Protein AF-A0A7G2LS49-F1 (afdb_monomer)

Radius of gyration: 27.63 Å; Cα contacts (8 Å, |Δi|>4): 34; chains: 1; bounding box: 62×26×69 Å

Nearest PDB structures (foldseek):
  6zqe-assembly1_UK  TM=5.407E-01  e=4.175E+00  Saccharomyces cerevisiae S288C
  7ajt-assembly1_UK  TM=5.546E-01  e=9.449E+00  Saccharomyces cerevisiae S288C

pLDDT: mean 83.66, std 15.18, range [53.16, 97.75]

Solvent-accessible surface area (backbone atoms only — not comparable to full-atom values): 4558 Å² total; per-residue (Å²): 136,57,77,66,62,56,52,50,63,66,46,55,62,59,53,52,51,51,53,52,52,50,52,52,50,51,52,49,51,53,49,50,53,49,50,53,53,49,50,53,50,51,51,53,50,49,54,55,43,58,74,41,48,97,48,81,46,76,46,67,48,98,88,65,53,80,42,79,49,68,55,78,74,86,81,132

Foldseek 3Di:
DDPVVVVCVVCVPVVVVVVVVVVVVVVVVVVVVVVVVVVVVVVVVVVVLVVCAPHKDWDADPVRDIDIDHRDDDDD

Secondary structure (DSSP, 8-state):
--HHHHHHHHHHHHHHHHHHHHHHHHHHHHHHHHHHHHHHHHHHHHHHHHHHTT--EEEE-TT--EEEE-PPPPP-

Mean predicted aligned error: 11.78 Å

Structure (mmCIF, N/CA/C/O backbone):
data_AF-A0A7G2LS49-F1
#
_entry.id   AF-A0A7G2LS49-F1
#
loop_
_atom_site.group_PDB
_atom_site.id
_atom_site.type_symbol
_atom_site.label_atom_id
_atom_site.label_alt_id
_atom_site.label_comp_id
_atom_site.label_asym_id
_atom_site.label_entity_id
_atom_site.label_seq_id
_atom_site.pdbx_PDB_ins_code
_atom_site.Cartn_x
_atom_site.Cartn_y
_atom_site.Cartn_z
_atom_site.occupancy
_atom_site.B_iso_or_equiv
_atom_site.auth_seq_id
_atom_site.auth_comp_id
_atom_site.auth_asym_id
_atom_site.auth_atom_id
_atom_site.pdbx_PDB_model_num
ATOM 1 N N . MET A 1 1 ? 40.611 11.899 -45.237 1.00 53.19 1 MET A N 1
ATOM 2 C CA . MET A 1 1 ? 39.938 11.654 -43.946 1.00 53.19 1 MET A CA 1
ATOM 3 C C . MET A 1 1 ? 40.421 10.313 -43.437 1.00 53.19 1 MET A C 1
ATOM 5 O O . MET A 1 1 ? 40.607 9.422 -44.256 1.00 53.19 1 MET A O 1
ATOM 9 N N . GLY A 1 2 ? 40.800 10.221 -42.162 1.00 68.81 2 GLY A N 1
ATOM 10 C CA . GLY A 1 2 ? 41.406 9.007 -41.617 1.00 68.81 2 GLY A CA 1
ATOM 11 C C . GLY A 1 2 ? 40.339 8.019 -41.152 1.00 68.81 2 GLY A C 1
ATOM 12 O O . GLY A 1 2 ? 39.338 8.438 -40.586 1.00 68.81 2 GLY A O 1
ATOM 13 N N . LEU A 1 3 ? 40.591 6.715 -41.309 1.00 62.59 3 LEU A N 1
ATOM 14 C CA . LEU A 1 3 ? 39.725 5.611 -40.847 1.00 62.59 3 LEU A CA 1
ATOM 15 C C . LEU A 1 3 ? 39.258 5.748 -39.381 1.00 62.59 3 LEU A C 1
ATOM 17 O O . LEU A 1 3 ? 38.220 5.221 -39.000 1.00 62.59 3 LEU A O 1
ATOM 21 N N . ARG A 1 4 ? 40.018 6.473 -38.550 1.00 60.00 4 ARG A N 1
ATOM 22 C CA . ARG A 1 4 ? 39.678 6.772 -37.152 1.00 60.00 4 ARG A CA 1
ATOM 23 C C . ARG A 1 4 ? 38.515 7.765 -37.008 1.00 60.00 4 ARG A C 1
ATOM 25 O O . ARG A 1 4 ? 37.730 7.624 -36.074 1.00 60.00 4 ARG A O 1
ATOM 32 N N . ASP A 1 5 ? 38.400 8.732 -37.915 1.00 58.97 5 ASP A N 1
ATOM 33 C CA . ASP A 1 5 ? 37.331 9.739 -37.904 1.00 58.97 5 ASP A CA 1
ATOM 34 C C . ASP A 1 5 ? 36.001 9.133 -38.384 1.00 58.97 5 ASP A C 1
ATOM 36 O O . ASP A 1 5 ? 34.942 9.452 -37.848 1.00 58.97 5 ASP A O 1
ATOM 40 N N . GLU A 1 6 ? 36.059 8.186 -39.326 1.00 59.12 6 GLU A N 1
ATOM 41 C CA . GLU A 1 6 ? 34.899 7.414 -39.798 1.00 59.12 6 GLU A CA 1
ATOM 42 C C . GLU A 1 6 ? 34.381 6.439 -38.728 1.00 59.12 6 GLU A C 1
ATOM 44 O O . GLU A 1 6 ? 33.174 6.368 -38.494 1.00 59.12 6 GLU A O 1
ATOM 49 N N . LEU A 1 7 ? 35.277 5.767 -37.991 1.00 55.25 7 LEU A N 1
ATOM 50 C CA . LEU A 1 7 ? 34.883 4.875 -36.893 1.00 55.25 7 LEU A CA 1
ATOM 51 C C . LEU A 1 7 ? 34.206 5.634 -35.737 1.00 55.25 7 LEU A C 1
ATOM 53 O O . LEU A 1 7 ? 33.242 5.152 -35.149 1.00 55.25 7 LEU A O 1
ATOM 57 N N . LEU A 1 8 ? 34.687 6.837 -35.399 1.00 54.00 8 LEU A N 1
ATOM 58 C CA . LEU A 1 8 ? 34.067 7.678 -34.367 1.00 54.00 8 LEU A CA 1
ATOM 59 C C . LEU A 1 8 ? 32.693 8.215 -34.806 1.00 54.00 8 LEU A C 1
ATOM 61 O O . LEU A 1 8 ? 31.794 8.333 -33.970 1.00 54.00 8 LEU A O 1
ATOM 65 N N . ALA A 1 9 ? 32.504 8.481 -36.103 1.00 57.03 9 ALA A N 1
ATOM 66 C CA . ALA A 1 9 ? 31.217 8.884 -36.668 1.00 57.03 9 ALA A CA 1
ATOM 67 C C . ALA A 1 9 ? 30.180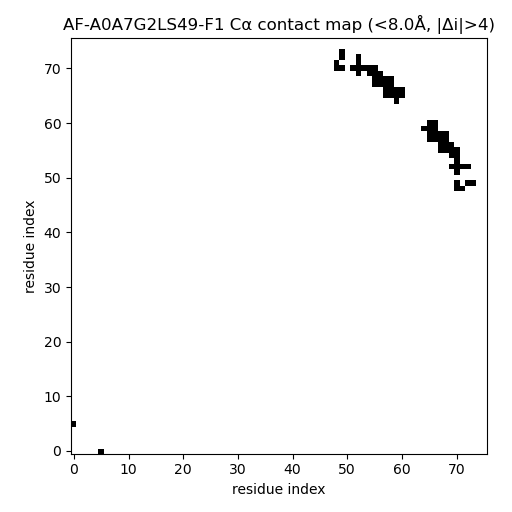 7.740 -36.685 1.00 57.03 9 ALA A C 1
ATOM 69 O O . ALA A 1 9 ? 28.993 7.994 -36.478 1.00 57.03 9 ALA A O 1
ATOM 70 N N . GLU A 1 10 ? 30.605 6.485 -36.872 1.00 53.16 10 GLU A N 1
ATOM 71 C CA . GLU A 1 10 ? 29.709 5.318 -36.846 1.00 53.16 10 GLU A CA 1
ATOM 72 C C . GLU A 1 10 ? 29.299 4.878 -35.435 1.00 53.16 10 GLU A C 1
ATOM 74 O O . GLU A 1 10 ? 28.172 4.410 -35.232 1.00 53.16 10 GLU A O 1
ATOM 79 N N . VAL A 1 11 ? 30.196 5.023 -34.458 1.00 53.38 11 VAL A N 1
ATOM 80 C CA . VAL A 1 11 ? 29.964 4.560 -33.083 1.00 53.38 11 VAL A CA 1
ATOM 81 C C . VAL A 1 11 ? 29.260 5.633 -32.238 1.00 53.38 11 VAL A C 1
ATOM 83 O O . VAL A 1 11 ? 28.451 5.284 -31.385 1.00 53.38 11 VAL A O 1
ATOM 86 N N . GLY A 1 12 ? 29.490 6.926 -32.500 1.00 58.50 12 GLY A N 1
ATOM 87 C CA . GLY A 1 12 ? 29.040 8.048 -31.659 1.00 58.50 12 GLY A CA 1
ATOM 88 C C . GLY A 1 12 ? 27.525 8.172 -31.391 1.00 58.50 12 GLY A C 1
ATOM 89 O O . GLY A 1 12 ? 27.146 8.356 -30.235 1.00 58.50 12 GLY A O 1
ATOM 90 N N . PRO A 1 13 ? 26.626 8.071 -32.394 1.00 56.75 13 PRO A N 1
ATOM 91 C CA . PRO A 1 13 ? 25.182 8.223 -32.168 1.00 56.75 13 P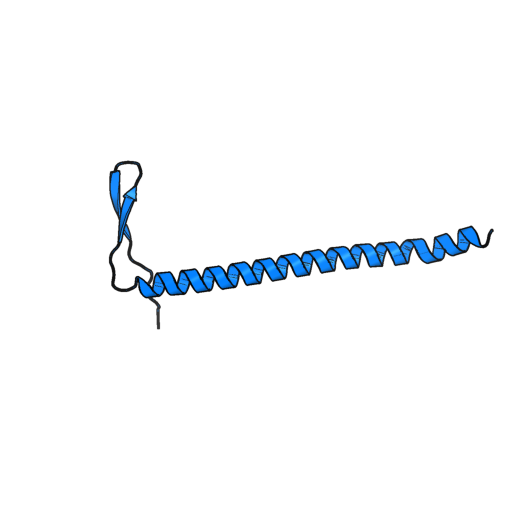RO A CA 1
ATOM 92 C C . PRO A 1 13 ? 24.508 6.949 -31.638 1.00 56.75 13 PRO A C 1
ATOM 94 O O . PRO A 1 13 ? 23.558 7.021 -30.861 1.00 56.75 13 PRO A O 1
ATOM 97 N N . LYS A 1 14 ? 24.985 5.770 -32.061 1.00 55.88 14 LYS A N 1
ATOM 98 C CA . LYS A 1 14 ? 24.364 4.475 -31.731 1.00 55.88 14 LYS A CA 1
ATOM 99 C C . LYS A 1 14 ? 24.641 4.048 -30.288 1.00 55.88 14 LYS A C 1
ATOM 101 O O . LYS A 1 14 ? 23.751 3.483 -29.658 1.00 55.88 14 LYS A O 1
ATOM 106 N N . THR A 1 15 ? 25.825 4.349 -29.750 1.00 60.62 15 THR A N 1
ATOM 107 C CA . THR A 1 15 ? 26.141 4.111 -28.330 1.00 60.62 15 THR A CA 1
ATOM 108 C C . THR A 1 15 ? 25.345 5.034 -27.412 1.00 60.62 15 THR A C 1
ATOM 110 O O . THR A 1 15 ? 24.783 4.568 -26.429 1.00 60.62 15 THR A O 1
ATOM 113 N N . HIS A 1 16 ? 25.185 6.310 -27.777 1.00 66.56 16 HIS A N 1
ATOM 114 C CA . HIS A 1 16 ? 24.416 7.263 -26.975 1.00 66.56 16 HIS A CA 1
ATOM 115 C C . HIS A 1 16 ? 22.928 6.890 -26.858 1.00 66.56 16 HIS A C 1
ATOM 117 O O . HIS A 1 16 ? 22.355 6.965 -25.773 1.00 66.56 16 HIS A O 1
ATOM 123 N N . VAL A 1 17 ? 22.300 6.449 -27.955 1.00 70.88 17 VAL A N 1
ATOM 124 C CA . VAL A 1 17 ? 20.902 5.984 -27.927 1.00 70.88 17 VAL A CA 1
ATOM 125 C C . VAL A 1 17 ? 20.763 4.709 -27.095 1.00 70.88 17 VAL A C 1
ATOM 127 O O . VAL A 1 17 ? 19.838 4.617 -26.293 1.00 70.88 17 VAL A O 1
ATOM 130 N N . ALA A 1 18 ? 21.689 3.754 -27.227 1.00 74.38 18 ALA A N 1
ATOM 131 C CA . ALA A 1 18 ? 21.682 2.536 -26.419 1.00 74.38 18 ALA A CA 1
ATOM 132 C C . ALA A 1 18 ? 21.808 2.838 -24.913 1.00 74.38 18 ALA A C 1
ATOM 134 O O . ALA A 1 18 ? 21.057 2.275 -24.118 1.00 74.38 18 ALA A O 1
ATOM 135 N N . ASP A 1 19 ? 22.676 3.779 -24.531 1.00 78.69 19 ASP A N 1
ATOM 136 C CA . ASP A 1 19 ? 22.849 4.207 -23.139 1.00 78.69 19 ASP A CA 1
ATOM 137 C C . ASP A 1 19 ? 21.593 4.894 -22.581 1.00 78.69 19 ASP A C 1
ATOM 139 O O . ASP A 1 19 ? 21.182 4.628 -21.449 1.00 78.69 19 ASP A O 1
ATOM 143 N N . LEU A 1 20 ? 20.958 5.771 -23.367 1.00 78.81 20 LEU A N 1
ATOM 144 C CA . LEU A 1 20 ? 19.708 6.430 -22.977 1.00 78.81 20 LEU A CA 1
ATOM 145 C C . LEU A 1 20 ? 18.561 5.424 -22.827 1.00 78.81 20 LEU A C 1
ATOM 147 O O . LEU A 1 20 ? 17.815 5.486 -21.849 1.00 78.81 20 LEU A O 1
ATOM 151 N N . CYS A 1 21 ? 18.440 4.478 -23.761 1.00 82.19 21 CYS A N 1
ATOM 152 C CA . CYS A 1 21 ? 17.455 3.403 -23.684 1.00 82.19 21 CYS A CA 1
ATOM 153 C C . CYS A 1 21 ? 17.702 2.489 -22.475 1.00 82.19 21 CYS A C 1
ATOM 155 O O . CYS A 1 21 ? 16.740 2.126 -21.802 1.00 82.19 21 CYS A O 1
ATOM 157 N N . GLY A 1 22 ? 18.962 2.168 -22.163 1.00 86.62 22 GLY A N 1
ATOM 158 C CA . GLY A 1 22 ? 19.328 1.394 -20.974 1.00 86.62 22 GLY A CA 1
ATOM 159 C C . GLY A 1 22 ? 18.889 2.080 -19.680 1.00 86.62 22 GLY A C 1
ATOM 160 O O . GLY A 1 22 ? 18.188 1.481 -18.872 1.00 86.62 22 GLY A O 1
ATOM 161 N N . ARG A 1 23 ? 19.185 3.377 -19.530 1.00 87.19 23 ARG A N 1
ATOM 162 C CA . ARG A 1 23 ? 18.755 4.155 -18.352 1.00 87.19 23 ARG A CA 1
ATOM 163 C C . ARG A 1 23 ? 17.236 4.251 -18.229 1.00 87.19 23 ARG A C 1
ATOM 165 O O . ARG A 1 23 ? 16.705 4.134 -17.129 1.00 87.19 23 ARG A O 1
ATOM 172 N N . ALA A 1 24 ? 16.532 4.450 -19.343 1.00 91.12 24 ALA A N 1
ATOM 173 C CA . ALA A 1 24 ? 15.072 4.480 -19.340 1.00 91.12 24 ALA A CA 1
ATOM 174 C C . ALA A 1 24 ? 14.476 3.123 -18.924 1.00 91.12 24 ALA A C 1
ATOM 176 O O . ALA A 1 24 ? 13.502 3.091 -18.173 1.00 91.12 24 ALA A O 1
ATOM 177 N N . ALA A 1 25 ? 15.073 2.012 -19.370 1.00 91.31 25 ALA A N 1
ATOM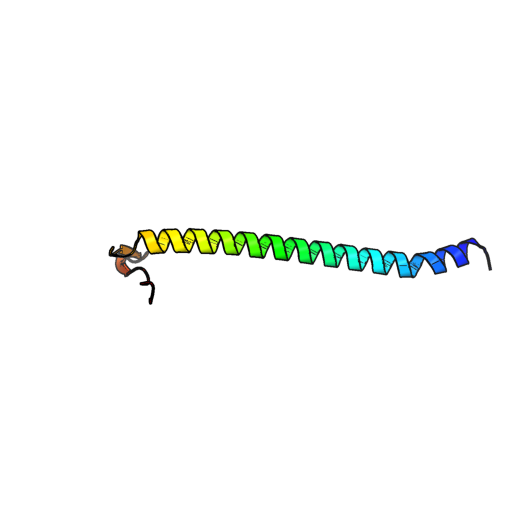 178 C CA . ALA A 1 25 ? 14.671 0.671 -18.958 1.00 91.31 25 ALA A CA 1
ATOM 179 C C . ALA A 1 25 ? 14.898 0.444 -17.452 1.00 91.31 25 ALA A C 1
ATOM 181 O O . ALA A 1 25 ? 13.989 -0.032 -16.771 1.00 91.31 25 ALA A O 1
ATOM 182 N N . ASP A 1 26 ? 16.048 0.863 -16.916 1.00 94.00 26 ASP A N 1
ATOM 183 C CA . ASP A 1 26 ? 16.337 0.787 -15.478 1.00 94.00 26 ASP A CA 1
ATOM 184 C C . ASP A 1 26 ? 15.331 1.605 -14.652 1.00 94.00 26 ASP A C 1
ATOM 186 O O . ASP A 1 26 ? 14.806 1.136 -13.640 1.00 94.00 26 ASP A O 1
ATOM 190 N N . GLU A 1 27 ? 15.007 2.826 -15.091 1.00 94.00 27 GLU A N 1
ATOM 191 C CA . GLU A 1 27 ? 14.012 3.669 -14.424 1.00 94.00 27 GLU A CA 1
ATOM 192 C C . GLU A 1 27 ? 12.613 3.045 -14.417 1.00 94.00 27 GLU A C 1
ATOM 194 O O . GLU A 1 27 ? 11.893 3.166 -13.419 1.00 94.00 27 GLU A O 1
ATOM 199 N N . LEU A 1 28 ? 12.210 2.405 -15.518 1.00 95.19 28 LEU A N 1
ATOM 200 C CA . LEU A 1 28 ? 10.932 1.701 -15.606 1.00 95.19 28 LEU A CA 1
ATOM 201 C C . LEU A 1 28 ? 10.898 0.516 -14.643 1.00 95.19 28 LEU A C 1
ATOM 203 O O . LEU A 1 28 ? 9.962 0.418 -13.852 1.00 95.19 28 LEU A O 1
ATOM 207 N N . LEU A 1 29 ? 11.952 -0.299 -14.620 1.00 95.94 29 LEU A N 1
ATOM 208 C CA . LEU A 1 29 ? 12.054 -1.448 -13.724 1.00 95.94 29 LEU A CA 1
ATOM 209 C C . LEU A 1 29 ? 12.001 -1.025 -12.247 1.00 95.94 29 LEU A C 1
ATOM 211 O O . LEU A 1 29 ? 11.277 -1.613 -11.444 1.00 95.94 29 LEU A O 1
ATOM 215 N N . ILE A 1 30 ? 12.687 0.062 -11.879 1.00 96.19 30 ILE A N 1
ATOM 216 C CA . ILE A 1 30 ? 12.620 0.623 -10.519 1.00 96.19 30 ILE A CA 1
ATOM 217 C C . ILE A 1 30 ? 11.197 1.083 -10.176 1.00 96.19 30 ILE A C 1
ATOM 219 O O . ILE A 1 30 ? 10.741 0.901 -9.042 1.00 9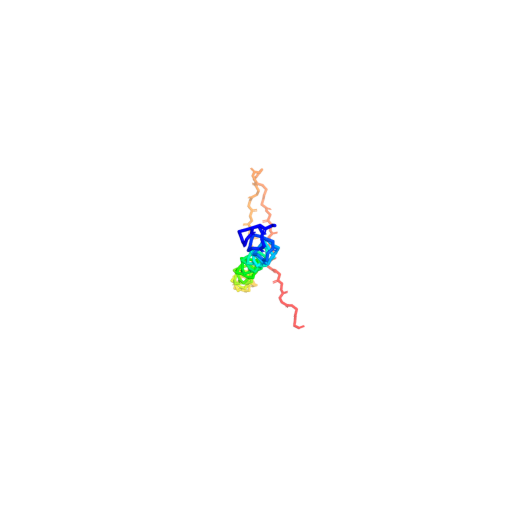6.19 30 ILE A O 1
ATOM 223 N N . LYS A 1 31 ? 10.487 1.712 -11.120 1.00 96.69 31 LYS A N 1
ATOM 224 C CA . LYS A 1 31 ? 9.098 2.147 -10.908 1.00 96.69 31 LYS A CA 1
ATOM 225 C C . LYS A 1 31 ? 8.166 0.951 -10.735 1.00 96.69 31 LYS A C 1
ATOM 227 O O . LYS A 1 31 ? 7.359 0.975 -9.809 1.00 96.69 31 LYS A O 1
ATOM 232 N N . GLU A 1 32 ? 8.309 -0.090 -11.547 1.00 96.69 32 GLU A N 1
ATOM 233 C CA . GLU A 1 32 ? 7.532 -1.330 -11.430 1.00 96.69 32 GLU A CA 1
ATOM 234 C C . GLU A 1 32 ? 7.741 -1.989 -10.065 1.00 96.69 32 GLU A C 1
ATOM 236 O O . GLU A 1 32 ? 6.772 -2.242 -9.349 1.00 96.69 32 GLU A O 1
ATOM 241 N N . MET A 1 33 ? 8.996 -2.139 -9.627 1.00 96.75 33 MET A N 1
ATOM 242 C CA . MET A 1 33 ? 9.311 -2.680 -8.300 1.00 96.75 33 MET A CA 1
ATOM 243 C C . MET A 1 33 ? 8.662 -1.873 -7.165 1.00 96.75 33 MET A C 1
ATOM 245 O O . MET A 1 33 ? 8.150 -2.450 -6.201 1.00 96.75 33 MET A O 1
ATOM 249 N N . LYS A 1 34 ? 8.660 -0.536 -7.266 1.00 97.38 34 LYS A N 1
ATOM 250 C CA . LYS A 1 34 ? 8.002 0.337 -6.280 1.00 97.38 34 LYS A CA 1
ATOM 251 C C . LYS A 1 34 ? 6.486 0.161 -6.283 1.00 97.38 34 LYS A C 1
ATOM 253 O O . LYS A 1 34 ? 5.897 0.100 -5.206 1.00 97.38 34 LYS A O 1
ATOM 258 N N . ILE A 1 35 ? 5.865 0.062 -7.459 1.00 97.38 35 ILE A N 1
ATOM 259 C CA . ILE A 1 35 ? 4.420 -0.161 -7.595 1.00 97.38 35 ILE A CA 1
ATOM 260 C C . ILE A 1 35 ? 4.037 -1.501 -6.966 1.00 97.38 35 ILE A C 1
ATOM 262 O O . ILE A 1 35 ? 3.109 -1.551 -6.162 1.00 97.38 35 ILE A O 1
ATOM 266 N N . GLU A 1 36 ? 4.779 -2.571 -7.249 1.00 97.38 36 GLU A N 1
ATOM 267 C CA . GLU A 1 36 ? 4.530 -3.880 -6.640 1.00 97.38 36 GLU A CA 1
ATOM 268 C C . GLU A 1 36 ? 4.689 -3.857 -5.119 1.00 97.38 36 GLU A C 1
ATOM 270 O O . GLU A 1 36 ? 3.882 -4.438 -4.390 1.00 97.38 36 GLU A O 1
ATOM 275 N N . GLN A 1 37 ? 5.726 -3.185 -4.614 1.00 97.75 37 GLN A N 1
ATOM 276 C CA . GLN A 1 37 ? 5.935 -3.044 -3.177 1.00 97.75 37 GLN A CA 1
ATOM 277 C C . GLN A 1 37 ? 4.772 -2.294 -2.518 1.00 97.75 37 GLN A C 1
ATOM 279 O O . GLN A 1 37 ? 4.276 -2.730 -1.478 1.00 97.75 37 GLN A O 1
ATOM 284 N N . GLN A 1 38 ? 4.314 -1.200 -3.127 1.00 97.38 38 GLN A N 1
ATOM 285 C CA . GLN A 1 38 ? 3.162 -0.440 -2.647 1.00 97.38 38 GLN A CA 1
ATOM 286 C C . GLN A 1 38 ? 1.876 -1.267 -2.707 1.00 97.38 38 GLN A C 1
ATOM 288 O O . GLN A 1 38 ? 1.106 -1.244 -1.752 1.00 97.38 38 GLN A O 1
ATOM 293 N N . ALA A 1 39 ? 1.660 -2.041 -3.772 1.00 97.31 39 ALA A N 1
ATOM 294 C CA . ALA A 1 39 ? 0.501 -2.919 -3.900 1.00 97.31 39 ALA A CA 1
ATOM 295 C C . ALA A 1 39 ? 0.466 -3.981 -2.790 1.00 97.31 39 ALA A C 1
ATOM 297 O O . ALA A 1 39 ? -0.571 -4.162 -2.151 1.00 97.31 39 ALA A O 1
ATOM 298 N N . ARG A 1 40 ? 1.610 -4.619 -2.496 1.00 97.56 40 ARG A N 1
ATOM 299 C CA . ARG A 1 40 ? 1.736 -5.581 -1.388 1.00 97.56 40 ARG A CA 1
ATOM 300 C C . ARG A 1 40 ? 1.446 -4.941 -0.030 1.00 97.56 40 ARG A C 1
ATOM 302 O O . ARG A 1 40 ? 0.752 -5.537 0.790 1.00 97.56 40 ARG A O 1
ATOM 309 N N . GLU A 1 41 ? 1.944 -3.729 0.211 1.00 97.50 41 GLU A N 1
ATOM 310 C CA . GLU A 1 41 ? 1.684 -3.024 1.471 1.00 97.50 41 GLU A CA 1
ATOM 311 C C . GLU A 1 41 ? 0.215 -2.591 1.591 1.00 97.50 41 GLU A C 1
ATOM 313 O O . GLU A 1 41 ? -0.388 -2.764 2.647 1.00 97.50 41 GLU A O 1
ATOM 318 N N . ILE A 1 42 ? -0.405 -2.114 0.505 1.00 96.19 42 ILE A N 1
ATOM 319 C CA . ILE A 1 42 ? -1.843 -1.807 0.472 1.00 96.19 42 ILE A CA 1
ATOM 320 C C . ILE A 1 42 ? -2.660 -3.058 0.796 1.00 96.19 42 ILE A C 1
ATOM 322 O O . ILE A 1 42 ? -3.585 -2.989 1.603 1.00 96.19 42 ILE A O 1
ATOM 326 N N . GLU A 1 43 ? -2.331 -4.203 0.201 1.00 96.50 43 GLU A N 1
ATOM 327 C CA . GLU A 1 43 ? -3.030 -5.457 0.473 1.00 96.50 43 GLU A CA 1
ATOM 328 C C . GLU A 1 43 ? -2.879 -5.880 1.940 1.00 96.50 43 GLU A C 1
ATOM 330 O O . GLU A 1 43 ? -3.861 -6.229 2.597 1.00 96.50 43 GLU A O 1
ATOM 335 N N . ARG A 1 44 ? -1.665 -5.780 2.491 1.00 96.88 44 ARG A N 1
ATOM 336 C CA . ARG A 1 44 ? -1.409 -6.035 3.911 1.00 96.88 44 ARG A CA 1
ATOM 337 C C . ARG A 1 44 ? -2.246 -5.121 4.809 1.00 96.88 44 ARG A C 1
ATOM 339 O O . ARG A 1 44 ? -2.868 -5.609 5.751 1.00 96.88 44 ARG A O 1
ATOM 346 N N . LEU A 1 45 ? -2.284 -3.820 4.524 1.00 94.19 45 LEU A N 1
ATOM 347 C CA . LEU A 1 45 ? -3.072 -2.849 5.286 1.00 94.19 45 LEU A CA 1
ATOM 348 C C . LEU A 1 45 ? -4.573 -3.132 5.185 1.00 94.19 45 LEU A C 1
ATOM 350 O O . LEU A 1 45 ? -5.265 -3.068 6.198 1.00 94.19 45 LEU A O 1
ATOM 354 N N . ARG A 1 46 ? -5.070 -3.510 4.001 1.00 93.50 46 ARG A N 1
ATOM 355 C CA . ARG A 1 46 ? -6.467 -3.929 3.808 1.00 93.50 46 ARG A CA 1
ATOM 356 C C . ARG A 1 46 ? -6.818 -5.129 4.680 1.00 93.50 46 ARG A C 1
ATOM 358 O O . ARG A 1 46 ? -7.809 -5.073 5.397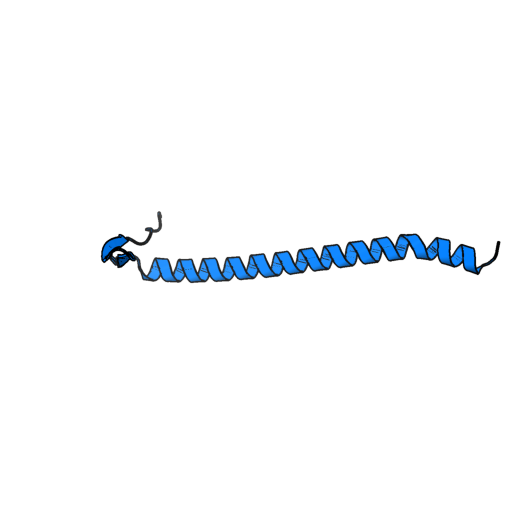 1.00 93.50 46 ARG A O 1
ATOM 365 N N . ARG A 1 47 ? -5.974 -6.169 4.710 1.00 93.88 47 ARG A N 1
ATOM 366 C CA . ARG A 1 47 ? -6.187 -7.332 5.595 1.00 93.88 47 ARG A CA 1
ATOM 367 C C . ARG A 1 47 ? -6.245 -6.923 7.069 1.00 93.88 47 ARG A C 1
ATOM 369 O O . ARG A 1 47 ? -7.107 -7.409 7.795 1.00 93.88 47 ARG A O 1
ATOM 376 N N . SER A 1 48 ? -5.372 -6.011 7.501 1.00 92.44 48 SER A N 1
ATOM 377 C CA . SER A 1 48 ? -5.401 -5.475 8.868 1.00 92.44 48 SER A CA 1
ATOM 378 C C . SER A 1 48 ? -6.687 -4.700 9.160 1.00 92.44 48 SER A C 1
ATOM 380 O O . SER A 1 48 ? -7.272 -4.883 10.220 1.00 92.44 48 SER A O 1
ATOM 382 N N . ILE A 1 49 ? -7.157 -3.863 8.230 1.00 91.00 49 ILE A N 1
ATOM 383 C CA . ILE A 1 49 ? -8.425 -3.128 8.367 1.00 91.00 49 ILE A CA 1
ATOM 384 C C . ILE A 1 49 ? -9.608 -4.091 8.465 1.00 91.00 49 ILE A C 1
ATOM 386 O O . ILE A 1 49 ? -10.446 -3.921 9.347 1.00 91.00 49 ILE A O 1
ATOM 390 N N . ASN A 1 50 ? -9.641 -5.129 7.630 1.00 91.56 50 ASN A N 1
ATOM 391 C CA . ASN A 1 50 ? -10.706 -6.129 7.656 1.00 91.56 50 ASN A CA 1
ATOM 392 C C . ASN A 1 50 ? -10.734 -6.888 8.984 1.00 91.56 50 ASN A C 1
ATOM 394 O O . ASN A 1 50 ? -11.795 -7.057 9.570 1.00 91.56 50 ASN A O 1
ATOM 398 N N . ALA A 1 51 ? -9.570 -7.259 9.525 1.00 90.88 51 ALA A N 1
ATOM 399 C CA . ALA A 1 51 ? -9.482 -7.892 10.842 1.00 90.88 51 ALA A CA 1
ATOM 400 C C . ALA A 1 51 ? -9.979 -6.992 11.992 1.00 90.88 51 ALA A C 1
ATOM 402 O O . ALA A 1 51 ? -10.291 -7.489 13.070 1.00 90.88 51 ALA A O 1
ATOM 403 N N . MET A 1 52 ? -10.046 -5.675 11.781 1.00 90.75 52 MET A N 1
ATOM 404 C CA . MET A 1 52 ? -10.560 -4.714 12.756 1.00 90.75 52 MET A CA 1
ATOM 405 C C . MET A 1 52 ? -12.069 -4.461 12.623 1.00 90.75 52 MET A C 1
ATOM 407 O O . MET A 1 52 ? -12.648 -3.827 13.508 1.00 90.75 52 MET A O 1
ATOM 411 N N . GLN A 1 53 ? -12.721 -4.917 11.550 1.00 89.81 53 GLN A N 1
ATOM 412 C CA . GLN A 1 53 ? -14.161 -4.727 11.363 1.00 89.81 53 GLN 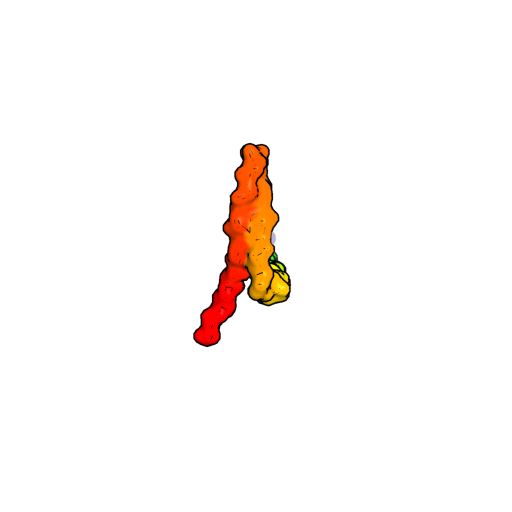A CA 1
ATOM 413 C C . GLN A 1 53 ? -14.957 -5.306 12.543 1.00 89.81 53 GLN A C 1
ATOM 415 O O . GLN A 1 53 ? -14.579 -6.299 13.156 1.00 89.81 53 GLN A O 1
ATOM 420 N N . GLY A 1 54 ? -16.053 -4.634 12.907 1.00 86.62 54 GLY A N 1
ATOM 421 C CA . GLY A 1 54 ? -16.854 -4.976 14.089 1.00 86.62 54 GLY A CA 1
ATOM 422 C C . GLY A 1 54 ? -16.305 -4.433 15.415 1.00 86.62 54 GLY A C 1
ATOM 423 O O . GLY A 1 54 ? -17.006 -4.483 16.425 1.00 86.62 54 GLY A O 1
ATOM 424 N N . HIS A 1 55 ? -15.103 -3.849 15.426 1.00 89.88 55 HIS A N 1
ATOM 425 C CA . HIS A 1 55 ? -14.539 -3.188 16.601 1.00 89.88 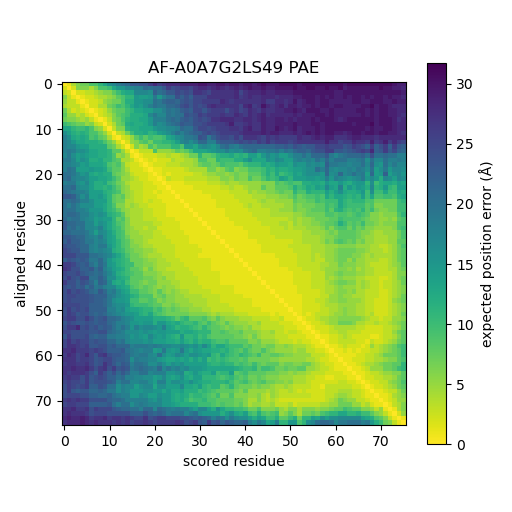55 HIS A CA 1
ATOM 426 C C . HIS A 1 55 ? -14.672 -1.659 16.535 1.00 89.88 55 HIS A C 1
ATOM 428 O O . HIS A 1 55 ? -14.753 -1.049 15.469 1.00 89.88 55 HIS A O 1
ATOM 434 N N . THR A 1 56 ? -14.683 -1.025 17.711 1.00 90.50 56 THR A N 1
ATOM 435 C CA . THR A 1 56 ? -14.632 0.435 17.864 1.00 90.50 56 THR A CA 1
ATOM 436 C C . THR A 1 56 ? -13.291 0.825 18.465 1.00 90.50 56 THR A C 1
ATOM 438 O O . THR A 1 56 ? -12.935 0.330 19.534 1.00 90.50 56 THR A O 1
ATOM 441 N N . PHE A 1 57 ? -12.572 1.734 17.811 1.00 91.44 57 PHE A N 1
ATOM 442 C CA . PHE A 1 57 ? -11.268 2.195 18.274 1.00 91.44 57 PHE A CA 1
ATOM 443 C C . PHE A 1 57 ? -11.370 3.602 18.841 1.00 91.44 57 PHE A C 1
ATOM 445 O O . PHE A 1 57 ? -12.154 4.432 18.375 1.00 91.44 57 PHE A O 1
ATOM 452 N N . PHE A 1 58 ? -10.542 3.866 19.844 1.00 93.06 58 PHE A N 1
ATOM 453 C CA . PHE A 1 58 ? -10.394 5.180 20.444 1.00 93.06 58 PHE A CA 1
ATOM 454 C C . PHE A 1 58 ? -8.937 5.605 20.312 1.00 93.06 58 PHE A C 1
ATOM 456 O O . PHE A 1 58 ? -8.036 4.845 20.661 1.00 93.06 58 PHE A O 1
ATOM 463 N N . CYS A 1 59 ? -8.708 6.807 19.804 1.00 91.75 59 CYS A N 1
ATOM 464 C CA . CYS A 1 59 ? -7.402 7.445 19.796 1.00 91.75 59 CYS A CA 1
ATOM 465 C C . CYS A 1 59 ? -7.489 8.754 20.570 1.00 91.75 59 CYS A C 1
ATOM 467 O O . CYS A 1 59 ? -8.494 9.456 20.514 1.00 91.75 59 CYS A O 1
ATOM 469 N N . GLN A 1 60 ? -6.446 9.065 21.326 1.00 94.88 60 GLN A N 1
ATOM 470 C CA . GLN A 1 60 ? -6.322 10.354 21.985 1.00 94.88 60 GLN A CA 1
ATOM 471 C C . GLN A 1 60 ? -5.439 11.239 21.109 1.00 94.88 60 GLN A C 1
ATOM 473 O O . GLN A 1 60 ? -4.375 10.793 20.674 1.00 94.88 60 GLN A O 1
ATOM 478 N N . ASP A 1 61 ? -5.896 12.449 20.798 1.00 92.62 61 ASP A N 1
ATOM 479 C CA . ASP A 1 61 ? -5.043 13.427 20.123 1.00 92.62 61 ASP A CA 1
ATOM 480 C C . ASP A 1 61 ? -4.032 14.057 21.105 1.00 92.62 61 ASP A C 1
ATOM 482 O O . ASP A 1 61 ? -4.133 13.838 22.319 1.00 92.62 61 ASP A O 1
ATOM 486 N N . PRO A 1 62 ? -3.006 14.778 20.612 1.00 95.12 62 PRO A N 1
ATOM 487 C CA . PRO A 1 62 ? -1.995 15.394 21.473 1.00 95.12 62 PRO A CA 1
ATOM 488 C C . PRO A 1 62 ? -2.565 16.345 22.536 1.00 95.12 62 PRO A C 1
ATOM 490 O O . PRO A 1 62 ? -1.949 16.533 23.583 1.00 95.12 62 PRO A O 1
ATOM 493 N N . GLU A 1 63 ? -3.743 16.921 22.296 1.00 96.06 63 GLU A N 1
ATOM 494 C CA . GLU A 1 63 ? -4.468 17.800 23.216 1.00 96.06 63 GLU A CA 1
ATOM 495 C C . GLU A 1 63 ? -5.257 17.031 24.290 1.00 96.06 63 GLU A C 1
ATOM 497 O O . GLU A 1 63 ? -5.848 17.633 25.190 1.00 96.06 63 GLU A O 1
ATOM 502 N N . GLY A 1 64 ? -5.261 15.699 24.228 1.00 93.12 64 GLY A N 1
ATOM 503 C CA . GLY A 1 64 ? -5.921 14.835 25.195 1.00 93.12 64 GLY A CA 1
ATOM 504 C C . GLY A 1 64 ? -7.374 14.500 24.852 1.00 93.12 64 GLY A C 1
ATOM 505 O O . GLY A 1 64 ? -8.031 13.811 25.639 1.00 93.12 64 GLY A O 1
ATOM 506 N N . VAL A 1 65 ? -7.892 14.935 23.700 1.00 94.94 65 VAL A N 1
ATOM 507 C CA . VAL A 1 65 ? -9.271 14.673 23.277 1.00 94.94 65 VAL A CA 1
ATOM 508 C C . VAL A 1 65 ? -9.391 13.243 22.763 1.00 94.94 65 VAL A C 1
ATOM 510 O O . VAL A 1 65 ? -8.679 12.812 21.854 1.00 94.94 65 VAL A O 1
ATOM 513 N N . LEU A 1 66 ? -10.343 12.498 23.330 1.00 95.00 66 LEU A N 1
ATOM 514 C CA . LEU A 1 66 ? -1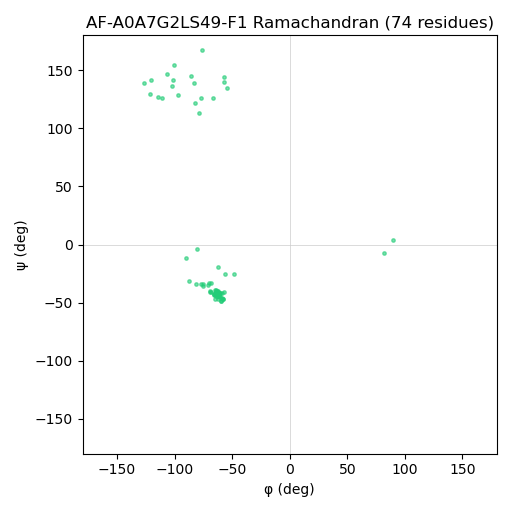0.646 11.139 22.897 1.00 95.00 66 LEU A CA 1
ATOM 515 C C . LEU A 1 66 ? -11.496 11.168 21.619 1.00 95.00 66 LEU A C 1
ATOM 517 O O . LEU A 1 66 ? -12.663 11.565 21.632 1.00 95.00 66 LEU A O 1
ATOM 521 N N . ARG A 1 67 ? -10.921 10.709 20.513 1.00 92.94 67 ARG A N 1
ATOM 522 C CA . ARG A 1 67 ? -11.577 10.537 19.217 1.00 92.94 67 ARG A CA 1
ATOM 523 C C . ARG A 1 67 ? -11.928 9.078 19.005 1.00 92.94 67 ARG A C 1
ATOM 525 O O . ARG A 1 67 ? -11.172 8.176 19.353 1.00 92.94 67 ARG A O 1
ATOM 532 N N . ARG A 1 68 ? -13.096 8.847 18.415 1.00 92.75 68 ARG A N 1
ATOM 533 C CA . ARG A 1 68 ? -13.563 7.512 18.054 1.00 92.75 68 ARG A CA 1
ATOM 534 C C . ARG A 1 68 ? -13.376 7.299 16.561 1.00 92.75 68 ARG A C 1
ATOM 536 O O . ARG A 1 68 ? -13.720 8.174 15.770 1.00 92.75 68 ARG A O 1
ATOM 543 N N . TRP A 1 69 ? -12.880 6.130 16.191 1.00 90.88 69 TRP A N 1
ATOM 544 C CA . TRP A 1 69 ? -12.739 5.709 14.808 1.00 90.88 69 TRP A CA 1
ATOM 545 C C . TRP A 1 69 ? -13.402 4.349 14.593 1.00 90.88 69 TRP A C 1
ATOM 547 O O . TRP A 1 69 ? -13.295 3.446 15.427 1.00 90.88 69 TRP A O 1
ATOM 557 N N . TYR A 1 70 ? -14.089 4.226 13.459 1.00 87.31 70 TYR A N 1
ATOM 558 C CA . TYR A 1 70 ? -14.703 2.989 13.001 1.00 87.31 70 TYR A CA 1
ATOM 559 C C . TYR A 1 70 ? -13.999 2.553 11.715 1.00 87.31 70 TYR A C 1
ATOM 561 O O . TYR A 1 70 ? -13.911 3.362 10.784 1.00 87.31 70 TYR A O 1
ATOM 569 N N . PRO A 1 71 ? -13.510 1.306 11.639 1.00 88.44 71 PRO A N 1
ATOM 570 C CA . PRO A 1 71 ? -12.970 0.765 10.405 1.00 88.44 71 PRO A CA 1
ATOM 571 C C . PRO A 1 71 ? -14.008 0.824 9.275 1.00 88.44 71 PRO A C 1
ATOM 573 O O . PRO A 1 71 ? -15.191 0.551 9.524 1.00 88.44 71 PRO A O 1
ATOM 576 N N . PRO A 1 72 ? -13.589 1.161 8.040 1.00 87.19 72 PRO A N 1
ATOM 577 C CA . PRO A 1 72 ? -14.451 1.081 6.869 1.00 87.19 72 PRO A CA 1
ATOM 578 C C . PRO A 1 72 ? -15.051 -0.320 6.727 1.00 87.19 72 PRO A C 1
ATOM 580 O O . PRO A 1 72 ? -14.349 -1.324 6.869 1.00 87.19 72 PRO A O 1
ATOM 583 N N . GLN A 1 73 ? -16.350 -0.375 6.447 1.00 82.19 73 GLN A N 1
ATOM 584 C CA . GLN A 1 73 ? -17.046 -1.623 6.144 1.00 82.19 73 GLN A CA 1
ATOM 585 C C . GLN A 1 73 ? -16.849 -1.954 4.661 1.00 82.19 73 GLN A C 1
ATOM 587 O O . GLN A 1 73 ? -16.904 -1.051 3.820 1.00 82.19 73 GLN A O 1
ATOM 592 N N . GLU A 1 74 ? -16.621 -3.225 4.334 1.00 74.50 74 GLU A N 1
ATOM 593 C CA . GLU A 1 74 ? -16.684 -3.677 2.943 1.00 74.50 74 GLU A CA 1
ATOM 594 C C . GLU A 1 74 ? -18.137 -3.553 2.463 1.00 74.50 74 GLU A C 1
ATOM 596 O O . GLU A 1 74 ? -19.064 -4.003 3.133 1.00 74.50 74 GLU A O 1
ATOM 601 N N . SER A 1 75 ? -18.345 -2.851 1.348 1.00 65.06 75 SER A N 1
ATOM 602 C CA . SER A 1 75 ? -19.634 -2.870 0.652 1.00 65.06 75 SER A CA 1
ATOM 603 C C . SER A 1 75 ? -19.644 -4.126 -0.216 1.00 65.06 75 SER A C 1
ATOM 605 O O . SER A 1 75 ? -18.711 -4.288 -1.004 1.00 65.06 75 SER A O 1
ATOM 607 N N . GLU A 1 76 ? -20.627 -5.008 -0.009 1.00 54.56 76 GLU A N 1
ATOM 608 C CA . GLU A 1 76 ? -20.848 -6.216 -0.829 1.00 54.56 76 GLU A CA 1
ATOM 609 C C . GLU A 1 76 ? -20.999 -5.899 -2.324 1.00 54.56 76 GLU A C 1
ATOM 611 O O . GLU A 1 76 ? -21.603 -4.850 -2.661 1.00 54.56 76 GLU A O 1
#

Sequence (76 aa):
MGLRDE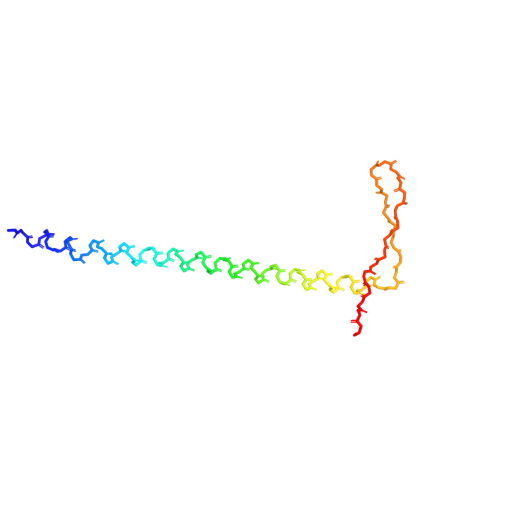LLAEVGPKTHVADLCGRAADELLIKEMKIEQQAREIERLRRSINAMQGHTFFCQDPEGVLRRWYPPQESE